Protein AF-A0A2A6RE69-F1 (afdb_monomer_lite)

Sequence (73 aa):
MPDEAHMELWHELARSEERIRQAELEFTLLGWLPTAASWATLERLGLERERHAWLRQRLAEAAGRFRGNFGLP

Secondary structure (DSSP, 8-state):
---HHHHHHHHHHHHHHHHHHHHHHHHHHHTTS--HHHHHHHHHHHHHHHHHHHHHHHHHHHHHHHHHHTT--

Structure (mmCIF, N/CA/C/O backbone):
data_AF-A0A2A6RE69-F1
#
_entry.id   AF-A0A2A6RE69-F1
#
loop_
_atom_site.group_PDB
_atom_site.id
_atom_site.type_symbol
_atom_site.label_atom_id
_atom_site.label_alt_id
_atom_site.label_comp_id
_atom_site.label_asym_id
_atom_site.label_entity_id
_atom_site.label_seq_id
_atom_site.pdbx_PDB_ins_code
_atom_site.Cartn_x
_atom_site.Cartn_y
_atom_site.Cartn_z
_atom_site.occupancy
_atom_site.B_iso_or_equiv
_atom_site.auth_seq_id
_atom_site.auth_comp_id
_atom_site.auth_asym_id
_atom_site.auth_atom_id
_atom_site.pdbx_PDB_model_num
ATOM 1 N N . MET A 1 1 ? 25.640 3.340 -16.550 1.00 46.12 1 MET A N 1
ATOM 2 C CA . MET A 1 1 ? 25.111 3.408 -15.175 1.00 46.12 1 MET A CA 1
ATOM 3 C C . MET A 1 1 ? 23.622 3.148 -15.274 1.00 46.12 1 MET A C 1
ATOM 5 O O . MET A 1 1 ? 23.010 3.829 -16.092 1.00 46.12 1 MET A O 1
ATOM 9 N N . PRO A 1 2 ? 23.056 2.127 -14.601 1.00 58.09 2 PRO A N 1
ATOM 10 C CA . PRO A 1 2 ? 21.604 2.046 -14.476 1.00 58.09 2 PRO A CA 1
ATOM 11 C C . PRO A 1 2 ? 21.118 3.385 -13.915 1.00 58.09 2 PRO A C 1
ATOM 13 O O . PRO A 1 2 ? 21.732 3.923 -12.998 1.00 58.09 2 PRO A O 1
ATOM 16 N N . ASP A 1 3 ? 20.107 3.950 -14.563 1.00 78.00 3 ASP A N 1
ATOM 17 C CA . ASP A 1 3 ? 19.601 5.297 -14.304 1.00 78.00 3 ASP A CA 1
ATOM 18 C C . ASP A 1 3 ? 19.245 5.424 -12.812 1.00 78.00 3 ASP A C 1
ATOM 20 O O . ASP A 1 3 ? 18.485 4.599 -12.301 1.00 78.00 3 ASP A O 1
ATOM 24 N N . GLU A 1 4 ? 19.821 6.385 -12.083 1.00 81.00 4 GLU A N 1
ATOM 25 C CA . GLU A 1 4 ? 19.619 6.528 -10.627 1.00 81.00 4 GLU A CA 1
ATOM 26 C C . GLU A 1 4 ? 18.125 6.619 -10.285 1.00 81.00 4 GLU A C 1
ATOM 28 O O . GLU A 1 4 ? 17.652 5.963 -9.356 1.00 81.00 4 GLU A O 1
ATOM 33 N N . ALA A 1 5 ? 17.354 7.293 -11.143 1.00 82.00 5 ALA A N 1
ATOM 34 C CA . ALA A 1 5 ? 15.900 7.372 -11.061 1.00 82.00 5 ALA A CA 1
ATOM 35 C C . ALA A 1 5 ? 15.209 5.994 -11.132 1.00 82.00 5 ALA A C 1
ATOM 37 O O . ALA A 1 5 ? 14.189 5.763 -10.485 1.00 82.00 5 ALA A O 1
ATOM 38 N N . HIS A 1 6 ? 15.755 5.043 -11.895 1.00 82.12 6 HIS A N 1
ATOM 39 C CA . HIS A 1 6 ? 15.218 3.683 -11.974 1.00 82.12 6 HIS A CA 1
ATOM 40 C C . HIS A 1 6 ? 15.448 2.915 -10.665 1.00 82.12 6 HIS A C 1
ATOM 42 O O . HIS A 1 6 ? 14.563 2.187 -10.215 1.00 82.12 6 HIS A O 1
ATOM 48 N N . MET A 1 7 ? 16.609 3.091 -10.026 1.00 87.12 7 MET A N 1
ATOM 49 C CA . MET A 1 7 ? 16.888 2.491 -8.715 1.00 87.12 7 MET A CA 1
ATOM 50 C C . MET A 1 7 ? 16.024 3.111 -7.612 1.00 87.12 7 MET A C 1
ATOM 52 O O . MET A 1 7 ? 15.514 2.390 -6.756 1.00 87.12 7 MET A O 1
ATOM 56 N N . GLU A 1 8 ? 15.796 4.425 -7.652 1.00 90.88 8 GLU A N 1
ATOM 57 C CA . GLU A 1 8 ? 14.877 5.107 -6.735 1.00 90.88 8 GLU A CA 1
ATOM 58 C C . GLU A 1 8 ? 13.443 4.577 -6.845 1.00 90.88 8 GLU A C 1
ATOM 60 O O . GLU A 1 8 ? 12.801 4.337 -5.821 1.00 90.88 8 GLU A O 1
ATOM 65 N N . LEU A 1 9 ? 12.955 4.322 -8.064 1.00 90.62 9 LEU A N 1
ATOM 66 C CA . LEU A 1 9 ? 11.631 3.735 -8.285 1.00 90.62 9 LEU A CA 1
ATOM 67 C C . LEU A 1 9 ? 11.506 2.325 -7.694 1.00 90.62 9 LEU A C 1
ATOM 69 O O . LEU A 1 9 ? 10.477 2.011 -7.097 1.00 90.62 9 LEU A O 1
ATOM 73 N N . TRP A 1 10 ? 12.538 1.484 -7.812 1.00 91.12 10 TRP A N 1
ATOM 74 C CA . TRP A 1 10 ? 12.551 0.157 -7.181 1.00 91.12 10 TRP A CA 1
ATOM 75 C C . TRP A 1 10 ? 12.567 0.234 -5.656 1.00 91.12 10 TRP A C 1
ATOM 77 O O . TRP A 1 10 ? 11.821 -0.492 -4.997 1.00 91.12 10 TRP A O 1
ATOM 87 N N . HIS A 1 11 ? 13.374 1.130 -5.086 1.00 93.94 11 HIS A N 1
ATOM 88 C CA . HIS A 1 11 ? 13.380 1.350 -3.642 1.00 93.94 11 HIS A CA 1
ATOM 89 C C . HIS A 1 11 ? 12.028 1.869 -3.145 1.00 93.94 11 HIS A C 1
ATOM 91 O O . HIS A 1 11 ? 11.524 1.392 -2.129 1.00 93.94 11 HIS A O 1
ATOM 97 N N . GLU A 1 12 ? 11.408 2.812 -3.855 1.00 94.69 12 GLU A N 1
ATOM 98 C CA . GLU A 1 12 ? 10.082 3.311 -3.492 1.00 94.69 12 GLU A CA 1
ATOM 99 C C . GLU A 1 12 ? 9.001 2.236 -3.638 1.00 94.69 12 GLU A C 1
ATOM 101 O O . GLU A 1 12 ? 8.112 2.165 -2.789 1.00 94.69 12 GLU A O 1
ATOM 106 N N . LEU A 1 13 ? 9.098 1.355 -4.640 1.00 94.06 13 LEU A N 1
ATOM 107 C CA . LEU A 1 13 ? 8.197 0.212 -4.781 1.00 94.06 13 LEU A CA 1
ATOM 108 C C . LEU A 1 13 ? 8.286 -0.713 -3.561 1.00 94.06 13 LEU A C 1
ATOM 110 O O . LEU A 1 13 ? 7.256 -1.011 -2.960 1.00 94.06 13 LEU A O 1
ATOM 114 N N . ALA A 1 14 ? 9.500 -1.099 -3.158 1.00 94.75 14 ALA A N 1
ATOM 115 C CA . ALA A 1 14 ? 9.724 -1.944 -1.985 1.00 94.75 14 ALA A CA 1
ATOM 116 C C . ALA A 1 14 ? 9.228 -1.279 -0.688 1.00 94.75 14 ALA A C 1
ATOM 118 O O . ALA A 1 14 ? 8.588 -1.923 0.143 1.00 94.75 14 ALA A O 1
ATOM 119 N N . ARG A 1 15 ? 9.452 0.034 -0.528 1.00 95.81 15 ARG A N 1
ATOM 120 C CA . ARG A 1 15 ? 8.911 0.797 0.611 1.00 95.81 15 ARG A CA 1
ATOM 121 C C . ARG A 1 15 ? 7.386 0.826 0.609 1.00 95.81 15 ARG A C 1
ATOM 123 O O . ARG A 1 15 ? 6.778 0.712 1.669 1.00 95.81 15 ARG A O 1
ATOM 130 N N . SER A 1 16 ? 6.765 0.976 -0.557 1.00 95.31 16 SER A N 1
ATOM 131 C CA . SER A 1 16 ? 5.308 0.959 -0.684 1.00 95.31 16 SER A CA 1
ATOM 132 C C . SER A 1 16 ? 4.726 -0.421 -0.353 1.00 95.31 16 SER A C 1
ATOM 134 O O . SER A 1 16 ? 3.727 -0.488 0.357 1.00 95.31 16 SER A O 1
ATOM 136 N N . GLU A 1 17 ? 5.377 -1.520 -0.755 1.00 95.69 17 GLU A N 1
ATOM 137 C CA . GLU A 1 17 ? 4.976 -2.881 -0.347 1.00 95.69 17 GLU A CA 1
ATOM 138 C C . GLU A 1 17 ? 5.008 -3.071 1.171 1.00 95.69 17 GLU A C 1
ATOM 140 O O . GLU A 1 17 ? 4.074 -3.630 1.746 1.00 95.69 17 GLU A O 1
ATOM 145 N N . GLU A 1 18 ? 6.057 -2.579 1.830 1.00 96.88 18 GLU A N 1
ATOM 146 C CA . GLU A 1 18 ? 6.170 -2.656 3.286 1.00 96.88 18 GLU A CA 1
ATOM 147 C C . GLU A 1 18 ? 5.074 -1.836 3.980 1.00 96.88 18 GLU A C 1
ATOM 149 O O . GLU A 1 18 ? 4.410 -2.335 4.889 1.00 96.88 18 GLU A O 1
ATOM 154 N N . ARG A 1 19 ? 4.800 -0.611 3.508 1.00 96.19 19 ARG A N 1
ATOM 155 C CA . ARG A 1 19 ? 3.701 0.219 4.037 1.00 96.19 19 ARG A CA 1
ATOM 156 C C . ARG A 1 19 ? 2.334 -0.447 3.866 1.00 96.19 19 ARG A C 1
ATOM 158 O O . ARG A 1 19 ? 1.508 -0.369 4.775 1.00 96.19 19 ARG A O 1
ATOM 165 N N . ILE A 1 20 ? 2.100 -1.121 2.737 1.00 96.81 20 ILE A N 1
ATOM 166 C CA . ILE A 1 20 ? 0.878 -1.905 2.506 1.00 96.81 20 ILE A CA 1
ATOM 167 C C . ILE A 1 20 ? 0.774 -3.032 3.533 1.00 96.81 20 ILE A C 1
ATOM 169 O O . ILE A 1 20 ? -0.248 -3.127 4.209 1.00 96.81 20 ILE A O 1
ATOM 173 N N . ARG A 1 21 ? 1.831 -3.839 3.710 1.00 96.00 21 ARG A N 1
ATOM 174 C CA . ARG A 1 21 ? 1.834 -4.934 4.695 1.00 96.00 21 ARG A CA 1
ATOM 175 C C . ARG A 1 21 ? 1.575 -4.444 6.114 1.00 96.00 21 ARG A C 1
ATOM 177 O O . ARG A 1 21 ? 0.801 -5.061 6.840 1.00 96.00 21 ARG A O 1
ATOM 184 N N . GLN A 1 22 ? 2.193 -3.333 6.505 1.00 94.88 22 GLN A N 1
ATOM 185 C CA . GLN A 1 22 ? 1.975 -2.728 7.818 1.00 94.88 22 GLN A CA 1
ATOM 186 C C . GLN A 1 22 ? 0.525 -2.273 7.994 1.00 94.88 22 GLN A C 1
ATOM 188 O O . GLN A 1 22 ? -0.084 -2.561 9.020 1.00 94.88 22 GLN A O 1
ATOM 193 N N . ALA A 1 23 ? -0.065 -1.630 6.983 1.00 92.38 23 ALA A N 1
ATOM 194 C CA . ALA A 1 23 ? -1.464 -1.221 7.032 1.00 92.38 23 ALA A CA 1
ATOM 195 C C . ALA A 1 23 ? -2.435 -2.416 7.056 1.00 92.38 23 ALA A C 1
ATOM 197 O O . ALA A 1 23 ? -3.428 -2.370 7.776 1.00 92.38 23 ALA A O 1
ATOM 198 N N . GLU A 1 24 ? -2.146 -3.498 6.332 1.00 93.62 24 GLU A N 1
ATOM 199 C CA . GLU A 1 24 ? -2.929 -4.742 6.384 1.00 93.62 24 GLU A CA 1
ATOM 200 C C . GLU A 1 24 ? -2.844 -5.415 7.761 1.00 93.62 24 GLU A C 1
ATOM 202 O O . GLU A 1 24 ? -3.858 -5.882 8.291 1.00 93.62 24 GLU A O 1
ATOM 207 N N . LEU A 1 25 ? -1.657 -5.421 8.375 1.00 93.69 25 LEU A N 1
ATOM 208 C CA . LEU A 1 25 ? -1.458 -5.927 9.731 1.00 93.69 25 LEU A CA 1
ATOM 209 C C . LEU A 1 25 ? -2.206 -5.074 10.761 1.00 93.69 25 LEU A C 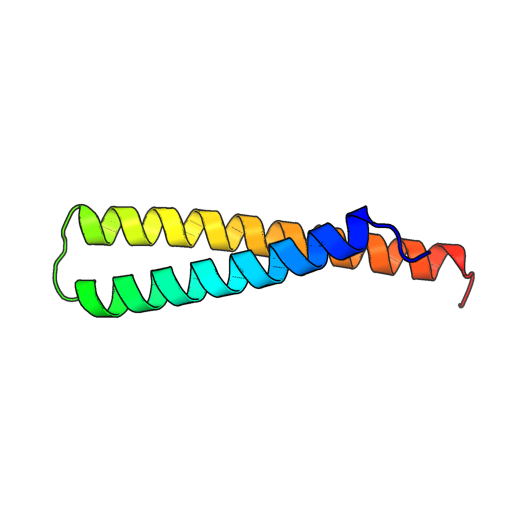1
ATOM 211 O O . LEU A 1 25 ? -2.948 -5.614 11.578 1.00 93.69 25 LEU A O 1
ATOM 215 N N . GLU A 1 26 ? -2.057 -3.750 10.709 1.00 91.31 26 GLU A N 1
ATOM 216 C CA . GLU A 1 26 ? -2.791 -2.828 11.579 1.00 91.31 26 GLU A CA 1
ATOM 217 C C . GLU A 1 26 ? -4.303 -3.004 11.432 1.00 91.31 26 GLU A C 1
ATOM 219 O O . GLU A 1 26 ? -5.010 -3.094 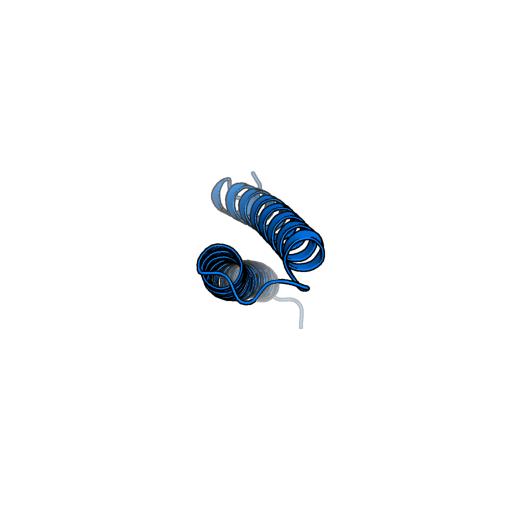12.433 1.00 91.31 26 GLU A O 1
ATOM 224 N N . PHE A 1 27 ? -4.806 -3.121 10.199 1.00 88.56 27 PHE A N 1
ATOM 225 C CA . PHE A 1 27 ? -6.225 -3.360 9.963 1.00 88.56 27 PHE A CA 1
ATOM 226 C C . PHE A 1 27 ? -6.672 -4.705 10.536 1.00 88.56 27 PHE A C 1
ATOM 228 O O . PHE A 1 27 ? -7.742 -4.787 11.126 1.00 88.56 27 PHE A O 1
ATOM 235 N N . THR A 1 28 ? -5.848 -5.749 10.439 1.00 89.81 28 THR A N 1
ATOM 236 C CA . THR A 1 28 ? -6.140 -7.052 11.057 1.00 89.81 28 THR A CA 1
ATOM 237 C C . THR A 1 28 ? -6.241 -6.940 12.582 1.00 89.81 28 THR A C 1
ATOM 239 O O . THR A 1 28 ? -7.149 -7.511 13.183 1.00 89.81 28 THR A O 1
ATOM 242 N N . LEU A 1 29 ? -5.355 -6.165 13.213 1.00 88.31 29 LEU A N 1
ATOM 243 C CA . LEU A 1 29 ? -5.362 -5.931 14.663 1.00 88.31 29 LEU A CA 1
ATOM 244 C C . LEU A 1 29 ? -6.550 -5.068 15.121 1.00 88.31 29 LEU A C 1
ATOM 246 O O . LEU A 1 29 ? -7.071 -5.267 16.220 1.00 88.31 29 LEU A O 1
ATOM 250 N N . LEU A 1 30 ? -6.984 -4.123 14.283 1.00 84.75 30 LEU A N 1
ATOM 251 C CA . LEU A 1 30 ? -8.086 -3.193 14.554 1.00 84.75 30 LEU A CA 1
ATOM 252 C C . LEU A 1 30 ? -9.452 -3.691 14.053 1.00 84.75 30 LEU A C 1
ATOM 254 O O . LEU A 1 30 ? -10.474 -3.122 14.424 1.00 84.75 30 LEU A O 1
ATOM 258 N N . GLY A 1 31 ? -9.490 -4.737 13.223 1.00 68.62 31 GLY A N 1
ATOM 259 C CA . GLY A 1 31 ? -10.630 -5.108 12.373 1.00 68.62 31 GLY A CA 1
ATOM 260 C C . GLY A 1 31 ? -11.889 -5.579 13.101 1.00 68.62 31 GLY A C 1
ATOM 261 O O . GLY A 1 31 ? -12.928 -5.773 12.476 1.00 68.62 31 GLY A O 1
ATOM 262 N N . TRP A 1 32 ? -11.823 -5.732 14.422 1.00 73.31 32 TRP A N 1
ATOM 263 C CA . TRP A 1 32 ? -12.972 -6.018 15.280 1.00 73.31 32 TRP A CA 1
ATOM 264 C C . TRP A 1 32 ? -13.668 -4.745 15.800 1.00 73.31 32 TRP A C 1
ATOM 266 O O . TRP A 1 32 ? -14.723 -4.846 16.424 1.00 73.31 32 TRP A O 1
ATOM 276 N N . LEU A 1 33 ? -13.119 -3.551 15.533 1.00 76.00 33 LEU A N 1
ATOM 277 C CA . LEU A 1 33 ? -13.654 -2.270 15.992 1.00 76.00 33 LEU A CA 1
ATOM 278 C C . LEU A 1 33 ? -13.906 -1.306 14.820 1.00 76.00 33 LEU A C 1
ATOM 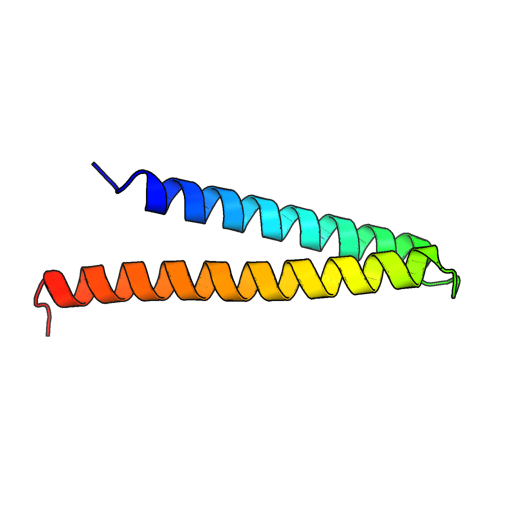280 O O . LEU A 1 33 ? -12.936 -0.834 14.223 1.00 76.00 33 LEU A O 1
ATOM 284 N N . PRO A 1 34 ? -15.165 -0.906 14.542 1.00 75.12 34 PRO A N 1
ATOM 285 C CA . PRO A 1 34 ? -15.488 0.135 13.565 1.00 75.12 34 PRO A CA 1
ATOM 286 C C . PRO A 1 34 ? -15.149 1.520 14.137 1.00 75.12 34 PRO A C 1
ATOM 288 O O . PRO A 1 34 ? -16.010 2.333 14.463 1.00 75.12 34 PRO A O 1
ATOM 291 N N . THR A 1 35 ? -13.860 1.762 14.334 1.00 84.38 35 THR A N 1
ATOM 292 C CA . THR A 1 35 ? -13.317 2.993 14.907 1.00 84.38 35 THR A CA 1
ATOM 293 C C . THR A 1 35 ? -12.816 3.916 13.809 1.00 84.38 35 THR A C 1
ATOM 295 O O . THR A 1 35 ? -12.441 3.464 12.726 1.00 84.38 35 THR A O 1
ATOM 298 N N . ALA A 1 36 ? -12.710 5.210 14.113 1.00 85.69 36 ALA A N 1
ATOM 299 C CA . ALA A 1 36 ? -12.039 6.169 13.235 1.00 85.69 36 ALA A CA 1
ATOM 300 C C . ALA A 1 36 ? -10.617 5.709 12.844 1.00 85.69 36 ALA A C 1
ATOM 302 O O . ALA A 1 36 ? -10.184 5.948 11.722 1.00 85.69 36 ALA A O 1
ATOM 303 N N . ALA A 1 37 ? -9.928 4.980 13.733 1.00 84.88 37 ALA A N 1
ATOM 304 C CA . ALA A 1 37 ? -8.631 4.372 13.446 1.00 84.88 37 ALA A CA 1
ATOM 305 C C . ALA A 1 37 ? -8.712 3.317 12.329 1.00 84.88 37 ALA A C 1
ATOM 307 O O . ALA A 1 37 ? -7.937 3.385 11.384 1.00 84.88 37 ALA A O 1
ATOM 308 N N . SER A 1 38 ? -9.685 2.397 12.382 1.00 87.88 38 SER A N 1
ATOM 309 C CA . SER A 1 38 ? -9.881 1.395 11.321 1.00 87.88 38 SER A CA 1
ATOM 310 C C . SER A 1 38 ? -10.167 2.031 9.953 1.00 87.88 38 SER A C 1
ATOM 312 O O . SER A 1 38 ? -9.652 1.566 8.936 1.00 87.88 38 SER A O 1
ATOM 314 N N . TRP A 1 39 ? -10.922 3.136 9.931 1.00 89.50 39 TRP A N 1
ATOM 315 C CA . TRP A 1 39 ? -11.215 3.876 8.705 1.00 89.50 39 TRP A CA 1
ATOM 316 C C . TRP A 1 39 ? -9.972 4.581 8.151 1.00 89.50 39 TRP A C 1
ATOM 318 O O . TRP A 1 39 ? -9.656 4.433 6.973 1.00 89.50 39 TRP A O 1
ATOM 328 N N . ALA A 1 40 ? -9.199 5.250 9.011 1.00 90.69 40 ALA A N 1
ATOM 329 C CA . ALA A 1 40 ? -7.937 5.878 8.625 1.00 90.69 40 ALA A CA 1
ATOM 330 C C . ALA A 1 40 ? -6.919 4.858 8.079 1.00 90.69 40 ALA A C 1
ATOM 332 O O . ALA A 1 40 ? -6.215 5.138 7.106 1.00 90.69 40 ALA A O 1
ATOM 333 N N . THR A 1 41 ? -6.856 3.651 8.656 1.00 91.50 41 THR A N 1
ATOM 334 C CA . THR A 1 41 ? -6.001 2.569 8.144 1.00 91.50 41 THR A CA 1
ATOM 335 C C . THR A 1 41 ? -6.444 2.109 6.751 1.00 91.50 41 THR A C 1
ATOM 337 O O . THR A 1 41 ? -5.586 1.902 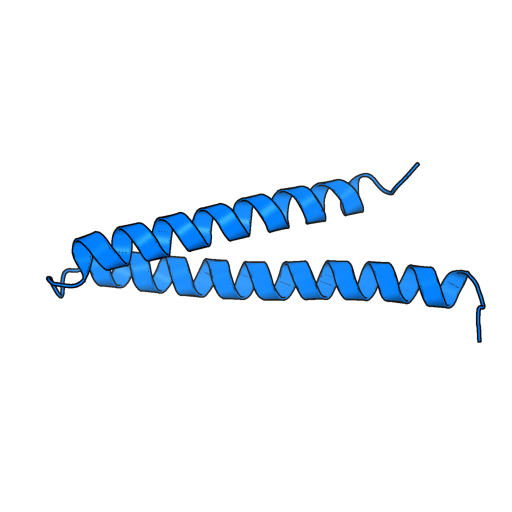5.892 1.00 91.50 41 THR A O 1
ATOM 340 N N . LEU A 1 42 ? -7.754 1.990 6.495 1.00 91.19 42 LEU A N 1
ATOM 341 C CA . LEU A 1 42 ? -8.286 1.638 5.171 1.00 91.19 42 LEU A CA 1
ATOM 342 C C . LEU A 1 42 ? -8.006 2.718 4.121 1.00 91.19 42 LEU A C 1
ATOM 344 O O . LEU A 1 42 ? -7.580 2.387 3.015 1.00 91.19 42 LEU A O 1
ATOM 348 N N . GLU A 1 43 ? -8.191 3.994 4.461 1.00 93.50 43 GLU A N 1
ATOM 349 C CA . GLU A 1 43 ? -7.863 5.113 3.568 1.00 93.50 43 GLU A CA 1
ATOM 350 C C . GLU A 1 43 ? -6.371 5.114 3.214 1.00 93.50 43 GLU A C 1
ATOM 352 O O . GLU A 1 43 ? -6.005 5.166 2.037 1.00 93.50 43 GLU A O 1
ATOM 357 N N . ARG A 1 44 ? -5.495 4.959 4.217 1.00 94.06 44 ARG A N 1
ATOM 358 C CA . ARG A 1 44 ? -4.045 4.855 4.001 1.00 94.06 44 ARG A CA 1
ATOM 359 C C . ARG A 1 44 ? -3.683 3.653 3.125 1.00 94.06 44 ARG A C 1
ATOM 361 O O . ARG A 1 44 ? -2.839 3.779 2.242 1.00 94.06 44 ARG A O 1
ATOM 368 N N . LEU A 1 45 ? -4.321 2.501 3.343 1.00 94.44 45 LEU A N 1
ATOM 369 C CA . LEU A 1 45 ? -4.115 1.298 2.533 1.00 94.44 45 LEU A CA 1
ATOM 370 C C . LEU A 1 45 ? -4.533 1.516 1.072 1.00 94.44 45 LEU A C 1
ATOM 372 O O . LEU A 1 45 ? -3.820 1.083 0.167 1.00 94.44 45 LEU A O 1
ATOM 376 N N . GLY A 1 46 ? -5.658 2.195 0.833 1.00 95.19 46 GLY A N 1
ATOM 377 C CA . GLY A 1 46 ? -6.115 2.557 -0.510 1.00 95.19 46 GLY A CA 1
ATOM 378 C C . GLY A 1 46 ? -5.089 3.417 -1.249 1.00 95.19 46 GLY A C 1
ATOM 379 O O . GLY A 1 46 ? -4.641 3.045 -2.334 1.00 95.19 46 GLY A O 1
ATOM 380 N N . LEU A 1 47 ? -4.636 4.500 -0.613 1.00 95.81 47 LEU A N 1
ATOM 381 C CA . LEU A 1 47 ? -3.629 5.409 -1.171 1.00 95.81 47 LEU A CA 1
ATOM 382 C C . LEU A 1 47 ? -2.300 4.707 -1.481 1.00 95.81 47 LEU A C 1
ATOM 384 O O . LEU A 1 47 ? -1.704 4.930 -2.537 1.00 95.81 47 LEU A O 1
ATOM 388 N N . GLU A 1 48 ? -1.820 3.844 -0.582 1.00 95.88 48 GLU A N 1
ATOM 389 C CA . GLU A 1 48 ? -0.580 3.102 -0.822 1.00 95.88 48 GLU A CA 1
ATOM 390 C C . GLU A 1 48 ? -0.732 2.074 -1.946 1.00 95.88 48 GLU A C 1
ATOM 392 O O . GLU A 1 48 ? 0.191 1.914 -2.741 1.00 95.88 48 GLU A O 1
ATOM 397 N N . ARG A 1 49 ? -1.893 1.423 -2.087 1.00 94.94 49 ARG A N 1
ATOM 398 C CA . ARG A 1 49 ? -2.156 0.506 -3.209 1.00 94.94 49 ARG A CA 1
ATOM 399 C C . ARG A 1 49 ? -2.196 1.230 -4.552 1.00 94.94 49 ARG A C 1
ATOM 401 O O . ARG A 1 49 ? -1.622 0.730 -5.519 1.00 94.94 49 ARG A O 1
ATOM 408 N N . GLU A 1 50 ? -2.816 2.406 -4.616 1.00 96.88 50 GLU A N 1
ATOM 409 C CA . GLU A 1 50 ? -2.804 3.251 -5.817 1.00 96.88 50 GLU A CA 1
ATOM 410 C C . GLU A 1 50 ? -1.382 3.691 -6.177 1.00 96.88 50 GLU A C 1
ATOM 412 O O . GLU A 1 50 ? -0.951 3.533 -7.324 1.00 96.88 50 GLU A O 1
ATOM 417 N N . ARG A 1 51 ? -0.610 4.162 -5.188 1.00 94.50 51 ARG A N 1
ATOM 418 C CA . ARG A 1 51 ? 0.809 4.501 -5.365 1.00 94.50 51 ARG A CA 1
ATOM 419 C C . ARG A 1 51 ? 1.608 3.299 -5.868 1.00 94.50 51 ARG A C 1
ATOM 421 O O . ARG A 1 51 ? 2.381 3.435 -6.814 1.00 94.50 51 ARG A O 1
ATOM 428 N N . HIS A 1 52 ? 1.426 2.131 -5.261 1.00 94.44 52 HIS A N 1
ATOM 429 C CA . HIS A 1 52 ? 2.121 0.906 -5.637 1.00 94.44 52 HIS A CA 1
ATOM 430 C C . HIS A 1 52 ? 1.804 0.500 -7.084 1.00 94.44 52 HIS A C 1
ATOM 432 O O . HIS A 1 52 ? 2.713 0.200 -7.860 1.00 94.44 52 HIS A O 1
ATOM 438 N N . ALA A 1 53 ? 0.531 0.553 -7.486 1.00 95.12 53 ALA A N 1
ATOM 439 C CA . ALA A 1 53 ? 0.116 0.293 -8.862 1.00 95.12 53 ALA A CA 1
ATOM 440 C C . ALA A 1 53 ? 0.764 1.278 -9.850 1.00 95.12 53 ALA A C 1
ATOM 442 O O . ALA A 1 53 ? 1.302 0.861 -10.880 1.00 95.12 53 ALA A O 1
ATOM 443 N N . TRP A 1 54 ? 0.789 2.568 -9.505 1.00 95.00 54 TRP A N 1
ATOM 444 C CA . TRP A 1 54 ? 1.448 3.595 -10.308 1.00 95.00 54 TRP A CA 1
ATOM 445 C C . TRP A 1 54 ? 2.960 3.345 -10.453 1.00 95.00 54 TRP A C 1
ATOM 447 O O . TRP A 1 54 ? 3.485 3.393 -11.567 1.00 95.00 54 TRP A O 1
ATOM 457 N N . LEU A 1 55 ? 3.662 2.994 -9.369 1.00 93.62 55 LEU A N 1
ATOM 458 C CA . LEU A 1 55 ? 5.095 2.662 -9.398 1.00 93.62 55 LEU A CA 1
ATOM 459 C C . LEU A 1 55 ? 5.383 1.462 -10.309 1.00 93.62 55 LEU A C 1
ATOM 461 O O . LEU A 1 55 ? 6.299 1.515 -11.133 1.00 93.62 55 LEU A O 1
ATOM 465 N N . ARG A 1 56 ? 4.567 0.402 -10.224 1.00 93.12 56 ARG A N 1
ATOM 466 C CA . ARG A 1 56 ? 4.678 -0.766 -11.118 1.00 93.12 56 ARG A CA 1
ATOM 467 C C . ARG A 1 56 ? 4.497 -0.380 -12.577 1.00 93.12 56 ARG A C 1
ATOM 469 O O . ARG A 1 56 ? 5.245 -0.859 -13.427 1.00 93.12 56 ARG A O 1
ATOM 476 N N . GLN A 1 57 ? 3.532 0.491 -12.871 1.00 93.31 57 GLN A N 1
ATOM 477 C CA . GLN A 1 57 ? 3.303 0.972 -14.228 1.00 93.31 57 GLN A CA 1
ATOM 478 C C . GLN A 1 57 ? 4.517 1.749 -14.755 1.00 93.31 57 GLN A C 1
ATOM 480 O O . GLN A 1 57 ? 4.970 1.487 -15.867 1.00 93.31 57 GLN A O 1
ATOM 485 N N . ARG A 1 58 ? 5.093 2.658 -13.960 1.00 91.75 58 ARG A N 1
ATOM 486 C CA . ARG A 1 58 ? 6.297 3.419 -14.343 1.00 91.75 58 ARG A CA 1
ATOM 487 C C . ARG A 1 58 ? 7.496 2.509 -14.616 1.00 91.75 58 ARG A C 1
ATOM 489 O O . ARG A 1 58 ? 8.198 2.705 -15.606 1.00 91.75 58 ARG A O 1
ATOM 496 N N . LEU A 1 59 ? 7.705 1.491 -13.781 1.00 90.25 59 LEU A N 1
ATOM 497 C CA . LEU A 1 59 ? 8.770 0.505 -13.982 1.00 90.25 59 LEU A CA 1
ATOM 498 C C . LEU A 1 59 ? 8.546 -0.336 -15.248 1.00 90.25 59 LEU A C 1
ATOM 500 O O . LEU A 1 59 ? 9.490 -0.561 -16.006 1.00 90.25 59 LEU A O 1
ATOM 504 N N . ALA A 1 60 ? 7.305 -0.744 -15.525 1.00 88.38 60 ALA A N 1
ATOM 505 C CA . ALA A 1 60 ? 6.955 -1.463 -16.749 1.00 88.38 60 ALA A CA 1
ATOM 506 C C . ALA A 1 60 ? 7.162 -0.602 -18.008 1.00 88.38 60 ALA A C 1
ATOM 508 O O . ALA A 1 60 ? 7.724 -1.078 -18.995 1.00 88.38 60 ALA A O 1
ATOM 509 N N . GLU A 1 61 ? 6.774 0.675 -17.969 1.00 88.25 61 GLU A N 1
ATOM 510 C CA . GLU A 1 61 ? 7.033 1.636 -19.047 1.00 88.25 61 GLU A CA 1
ATOM 511 C C . GLU A 1 61 ? 8.539 1.830 -19.277 1.00 88.25 61 GLU A C 1
ATOM 513 O O . GLU A 1 61 ? 8.992 1.827 -20.423 1.00 88.25 61 GLU A O 1
ATOM 518 N N . ALA A 1 62 ? 9.333 1.946 -18.208 1.00 83.06 62 ALA A N 1
ATOM 519 C CA . ALA A 1 62 ? 10.787 2.053 -18.303 1.00 83.06 62 ALA A CA 1
ATOM 520 C C . ALA A 1 62 ? 11.416 0.795 -18.930 1.00 83.06 62 ALA A C 1
ATOM 522 O O . ALA A 1 62 ? 12.262 0.906 -19.817 1.00 83.06 62 ALA A O 1
ATOM 523 N N . ALA A 1 63 ? 10.959 -0.397 -18.536 1.00 82.06 63 ALA A N 1
ATOM 524 C CA . ALA A 1 63 ? 11.415 -1.664 -19.107 1.00 82.06 63 ALA A CA 1
ATOM 525 C C .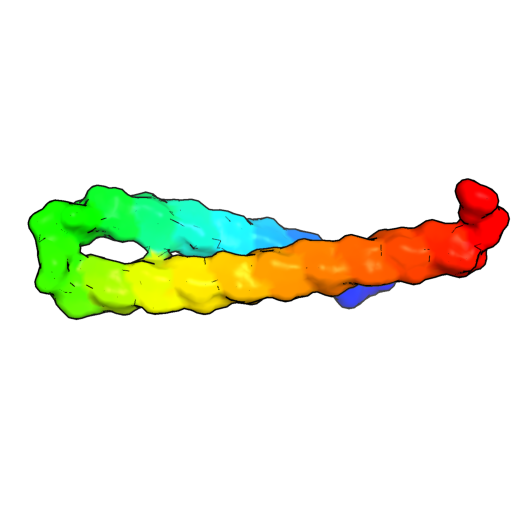 ALA A 1 63 ? 11.015 -1.825 -20.588 1.00 82.06 63 ALA A C 1
ATOM 527 O O . ALA A 1 63 ? 11.821 -2.272 -21.407 1.00 82.06 63 ALA A O 1
ATOM 528 N N . GLY A 1 64 ? 9.792 -1.423 -20.952 1.00 79.19 64 GLY A N 1
ATOM 529 C CA . GLY A 1 64 ? 9.301 -1.440 -22.332 1.00 79.19 64 GLY A CA 1
ATOM 530 C C . GLY A 1 64 ? 10.057 -0.470 -23.242 1.00 79.19 64 GLY A C 1
ATOM 531 O O . GLY A 1 64 ? 10.426 -0.840 -24.356 1.00 79.19 64 GLY A O 1
ATOM 532 N N . ARG A 1 65 ? 10.372 0.736 -22.749 1.00 72.56 65 ARG A N 1
ATOM 533 C CA . ARG A 1 65 ? 11.256 1.686 -23.447 1.00 72.56 65 ARG A CA 1
ATOM 534 C C . ARG A 1 65 ? 12.641 1.099 -23.667 1.00 72.56 65 ARG A C 1
ATOM 536 O O . ARG A 1 65 ? 13.170 1.231 -24.763 1.00 72.56 65 ARG A O 1
ATOM 543 N N . PHE A 1 66 ? 13.196 0.415 -22.665 1.00 61.97 66 PHE A N 1
ATOM 544 C CA . PHE A 1 66 ? 14.470 -0.284 -22.814 1.00 61.97 66 PHE A CA 1
ATOM 545 C C . PHE A 1 66 ? 14.378 -1.317 -23.946 1.00 61.97 66 PHE A C 1
ATOM 547 O O . PHE A 1 66 ? 15.149 -1.243 -24.894 1.00 61.97 66 PHE A O 1
ATOM 554 N N . ARG A 1 67 ? 13.368 -2.199 -23.942 1.00 61.06 67 ARG A N 1
ATOM 555 C CA . ARG A 1 67 ? 13.175 -3.200 -25.009 1.00 61.06 67 ARG A CA 1
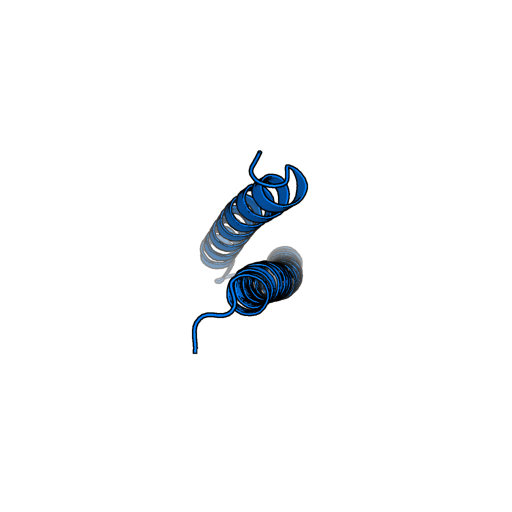ATOM 556 C C . ARG A 1 67 ? 13.035 -2.568 -26.405 1.00 61.06 67 ARG A C 1
ATOM 558 O O . ARG A 1 67 ? 13.661 -3.053 -27.342 1.00 61.06 67 ARG A O 1
ATOM 565 N N . GLY A 1 68 ? 12.268 -1.484 -26.535 1.00 61.12 68 GLY A N 1
ATOM 566 C CA . GLY A 1 68 ? 12.088 -0.772 -27.807 1.00 61.12 68 GLY A CA 1
ATOM 567 C C . GLY A 1 68 ? 13.361 -0.094 -28.327 1.00 61.12 68 GLY A C 1
ATOM 568 O O . GLY A 1 68 ? 13.580 -0.055 -29.533 1.00 61.12 68 GLY A O 1
ATOM 569 N N . ASN A 1 69 ? 14.233 0.383 -27.433 1.00 59.09 69 ASN A N 1
ATOM 570 C CA . ASN A 1 69 ? 15.488 1.043 -27.806 1.00 59.09 69 ASN A CA 1
ATOM 571 C C . ASN A 1 69 ? 16.585 0.057 -28.255 1.00 59.09 69 ASN A C 1
ATOM 573 O O . ASN A 1 69 ? 17.515 0.454 -28.951 1.00 59.09 69 ASN A O 1
ATOM 577 N N . PHE A 1 70 ? 16.481 -1.222 -27.873 1.00 59.03 70 PHE A N 1
ATOM 578 C CA . PHE A 1 70 ? 17.420 -2.280 -28.272 1.00 59.03 70 PHE A CA 1
ATOM 579 C C . PHE A 1 70 ? 17.001 -3.051 -29.533 1.00 59.03 70 PHE A C 1
ATOM 581 O O . PHE A 1 70 ? 17.722 -3.962 -29.930 1.00 59.03 70 PHE A O 1
ATOM 588 N N . GLY A 1 71 ? 15.884 -2.692 -30.182 1.00 49.50 71 GLY A N 1
ATOM 589 C CA . GLY A 1 71 ? 15.532 -3.202 -31.514 1.00 49.50 71 GLY A CA 1
ATOM 590 C C . GLY A 1 71 ? 15.529 -4.729 -31.640 1.00 49.50 71 GLY A C 1
ATOM 591 O O . GLY A 1 71 ? 15.952 -5.254 -32.666 1.00 49.50 71 GLY A O 1
ATOM 592 N N . LEU A 1 72 ? 15.101 -5.450 -30.601 1.00 50.97 72 LEU A N 1
ATOM 593 C CA . LEU A 1 72 ? 14.840 -6.884 -30.718 1.00 50.97 72 LEU A CA 1
ATOM 594 C C . LEU A 1 72 ? 13.400 -7.075 -31.227 1.00 50.97 72 LEU A C 1
ATOM 596 O O . LEU A 1 72 ? 12.513 -6.399 -30.697 1.00 50.97 72 LEU A O 1
ATOM 600 N N . PRO A 1 73 ? 13.187 -7.922 -32.255 1.00 52.44 73 PRO A N 1
ATOM 601 C CA . PRO A 1 73 ? 11.877 -8.141 -32.869 1.00 52.44 73 PRO A CA 1
ATOM 602 C C . PRO A 1 73 ? 10.820 -8.641 -31.876 1.00 52.44 73 PRO A C 1
ATOM 604 O O . PRO A 1 73 ? 11.190 -9.301 -30.874 1.00 52.44 73 PRO A O 1
#

Organism: NCBI:txid2024553

Foldseek 3Di:
DPDVVLVVLVVVLVVLVVLLVVLVVQLVVCVVDPDPSNVVSVVSNVVSVVVNVVSVVVNVVVVVVVVVVVPDD

Radius of gyration: 16.94 Å; chains: 1; bounding box: 41×16×49 Å

pLDDT: mean 84.98, std 13.33, range [46.12, 96.88]